Protein AF-K7MDT7-F1 (afdb_monomer)

Sequence (85 aa):
MSSHSSSESIDTSMTSDSSSDSTHRSLSSESSSVTSKDTIQVPSFCHEQWAPQYPAFVRFRYDGTIYQIRLRQHRQKVYFAEGLN

Mean predicted aligned error: 17.07 Å

Foldseek 3Di:
DDDDDDDDDDDDPDDDDDDDPDPPPPPVPPPPPPPPQPKAWDDPVVCVVCPPPHDQWDWDDDPNDIFIWGWDDDDPTIIRGPRPD

Solvent-accessible surface area (backbone atoms only — not comparable to full-atom values): 5972 Å² total; per-residue (Å²): 137,86,84,85,79,86,86,80,87,84,88,79,89,77,89,80,81,80,86,77,93,68,89,75,75,73,74,71,71,85,72,79,60,69,74,76,68,72,58,45,73,60,57,72,75,57,46,78,74,29,62,93,69,66,64,64,59,48,78,46,79,56,96,93,41,78,40,64,29,27,51,41,77,56,92,96,45,50,24,42,41,51,59,86,124

pLDDT: mean 76.28, std 18.69, range [45.59, 95.88]

Structure (mmCIF, N/CA/C/O backbone):
data_AF-K7MDT7-F1
#
_entry.id   AF-K7MDT7-F1
#
loop_
_atom_site.group_PDB
_atom_site.id
_atom_site.type_symbol
_atom_site.label_atom_id
_atom_site.label_alt_id
_atom_site.label_comp_id
_atom_site.label_asym_id
_atom_site.label_entity_id
_atom_site.label_seq_id
_atom_site.pdbx_PDB_ins_code
_atom_site.Cartn_x
_atom_site.Cartn_y
_atom_site.Cartn_z
_atom_site.occupancy
_atom_site.B_iso_or_equiv
_atom_site.auth_seq_id
_atom_site.auth_comp_id
_atom_site.auth_asym_id
_atom_site.auth_atom_id
_atom_site.pdbx_PDB_model_num
ATOM 1 N N . MET A 1 1 ? -50.839 42.074 -44.868 1.00 48.69 1 MET A N 1
ATOM 2 C CA . MET A 1 1 ? -50.216 43.412 -44.869 1.00 48.69 1 MET A CA 1
ATOM 3 C C . MET A 1 1 ? -49.013 43.311 -43.956 1.00 48.69 1 MET A C 1
ATOM 5 O O . MET A 1 1 ? -49.196 43.128 -42.761 1.00 48.69 1 MET A O 1
ATOM 9 N N . SER A 1 2 ? -47.815 43.254 -44.533 1.00 52.03 2 SER A N 1
ATOM 10 C CA . SER A 1 2 ? -46.563 43.102 -43.790 1.00 52.03 2 SER A CA 1
ATOM 11 C C . SER A 1 2 ? -45.968 44.488 -43.600 1.00 52.03 2 SER A C 1
ATOM 13 O O . SER A 1 2 ? -45.615 45.126 -44.585 1.00 52.03 2 SER A O 1
ATOM 15 N N . SER A 1 3 ? -45.905 44.958 -42.358 1.00 63.75 3 SER A N 1
ATOM 16 C CA . SER A 1 3 ? -45.311 46.248 -42.014 1.00 63.75 3 SER A CA 1
ATOM 17 C C . SER A 1 3 ? -43.892 46.010 -41.514 1.00 63.75 3 SER A C 1
ATOM 19 O O . SER A 1 3 ? -43.682 45.502 -40.417 1.00 63.75 3 SER A O 1
ATOM 21 N N . HIS A 1 4 ? -42.921 46.334 -42.356 1.00 63.94 4 HIS A N 1
ATOM 22 C CA . HIS A 1 4 ? -41.511 46.456 -42.000 1.00 63.94 4 HIS A CA 1
ATOM 23 C C . HIS A 1 4 ? -41.319 47.846 -41.386 1.00 63.94 4 HIS A C 1
ATOM 25 O O . HIS A 1 4 ? -41.490 48.849 -42.077 1.00 63.94 4 HIS A O 1
ATOM 31 N N . SER A 1 5 ? -40.997 47.907 -40.095 1.00 62.97 5 SER A N 1
ATOM 32 C CA . SER A 1 5 ? -40.576 49.143 -39.434 1.00 62.97 5 SER A CA 1
ATOM 33 C C . SER A 1 5 ? -39.058 49.152 -39.328 1.00 62.97 5 SER A C 1
ATOM 35 O O . SER A 1 5 ? -38.467 48.364 -38.590 1.00 62.97 5 SER A O 1
ATOM 37 N N . SER A 1 6 ? -38.445 50.041 -40.106 1.00 61.62 6 SER A N 1
ATOM 38 C CA . SER A 1 6 ? -37.034 50.404 -40.027 1.00 61.62 6 SER A CA 1
ATOM 39 C C . SER A 1 6 ? -36.695 50.889 -38.618 1.00 61.62 6 SER A C 1
ATOM 41 O O . SER A 1 6 ? -37.412 51.707 -38.046 1.00 61.62 6 SER A O 1
ATOM 43 N N . SER A 1 7 ? -35.616 50.350 -38.058 1.00 59.56 7 SER A N 1
ATOM 44 C CA . SER A 1 7 ? -35.035 50.788 -36.790 1.00 59.56 7 SER A CA 1
ATOM 45 C C . SER A 1 7 ? -33.780 51.585 -37.116 1.00 59.56 7 SER A C 1
ATOM 47 O O . SER A 1 7 ? -32.826 51.017 -37.643 1.00 59.56 7 SER A O 1
ATOM 49 N N . GLU A 1 8 ? -33.786 52.884 -36.830 1.00 61.62 8 GLU A N 1
ATOM 50 C CA . GLU A 1 8 ? -32.623 53.754 -36.988 1.00 61.62 8 GLU A CA 1
ATOM 51 C C . GLU A 1 8 ? -32.385 54.552 -35.700 1.00 61.62 8 GLU A C 1
ATOM 53 O O . GLU A 1 8 ? -33.319 55.053 -35.076 1.00 61.62 8 GLU A O 1
ATOM 58 N N . SER A 1 9 ? -31.095 54.597 -35.351 1.00 57.44 9 SER A N 1
ATOM 59 C CA . SER A 1 9 ? -30.369 55.569 -34.526 1.00 57.44 9 SER A CA 1
ATOM 60 C C . SER A 1 9 ? -30.778 55.800 -33.063 1.00 57.44 9 SER A C 1
ATOM 62 O O . SER A 1 9 ? -31.613 56.637 -32.735 1.00 57.44 9 SER A O 1
ATOM 64 N N . ILE A 1 10 ? -29.984 55.210 -32.159 1.00 64.06 10 ILE A N 1
ATOM 65 C CA . ILE A 1 10 ? -29.517 55.931 -30.968 1.00 64.06 10 ILE A CA 1
ATOM 66 C C . ILE A 1 10 ? -27.984 55.908 -30.926 1.00 64.06 10 ILE A C 1
ATOM 68 O O . ILE A 1 10 ? -27.359 54.869 -30.727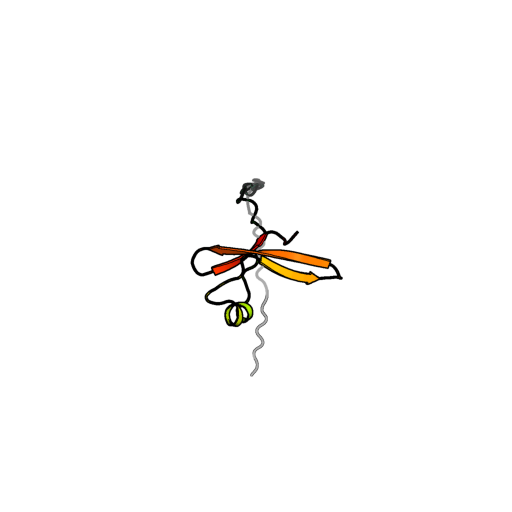 1.00 64.06 10 ILE A O 1
ATOM 72 N N . ASP A 1 11 ? -27.390 57.072 -31.172 1.00 56.91 11 ASP A N 1
ATOM 73 C CA . ASP A 1 11 ? -25.968 57.339 -30.975 1.00 56.91 11 ASP A CA 1
ATOM 74 C C . ASP A 1 11 ? -25.823 57.919 -29.564 1.00 56.91 11 ASP A C 1
ATOM 76 O O . ASP A 1 11 ? -26.255 59.040 -29.295 1.00 56.91 11 ASP A O 1
ATOM 80 N N . THR A 1 12 ? -25.305 57.123 -28.630 1.00 64.19 12 THR A N 1
ATOM 81 C CA . THR A 1 12 ? -25.083 57.560 -27.246 1.00 64.19 12 THR A CA 1
ATOM 82 C C . THR A 1 12 ? -23.617 57.350 -26.899 1.00 64.19 12 THR A C 1
ATOM 84 O O . THR A 1 12 ? -23.232 56.402 -26.219 1.00 64.19 12 THR A O 1
ATOM 87 N N . SER A 1 13 ? -22.774 58.247 -27.398 1.00 57.44 13 SER A N 1
ATOM 88 C CA . SER A 1 13 ? -21.376 58.376 -26.999 1.00 57.44 13 SER A CA 1
ATOM 89 C C . SER A 1 13 ? -21.285 59.242 -25.734 1.00 57.44 13 SER A C 1
ATOM 91 O O . SER A 1 13 ? -21.042 60.442 -25.784 1.00 57.44 13 SER A O 1
ATOM 93 N N . MET A 1 14 ? -21.502 58.632 -24.564 1.00 60.25 14 MET A N 1
ATOM 94 C CA . MET A 1 14 ? -21.144 59.233 -23.272 1.00 60.25 14 MET A CA 1
ATOM 95 C C . MET A 1 14 ? -19.862 58.590 -22.754 1.00 60.25 14 MET A C 1
ATOM 97 O O . MET A 1 14 ? -19.869 57.560 -22.089 1.00 60.25 14 MET A O 1
ATOM 101 N N . THR A 1 15 ? -18.737 59.213 -23.095 1.00 52.72 15 THR A N 1
ATOM 102 C CA . THR A 1 15 ? -17.428 58.909 -22.523 1.00 52.72 15 THR A CA 1
ATOM 103 C C . THR A 1 15 ? -17.310 59.627 -21.182 1.00 52.72 15 THR A C 1
ATOM 105 O O . THR A 1 15 ? -17.097 60.838 -21.145 1.00 52.72 15 THR A O 1
ATOM 108 N N . SER A 1 16 ? -17.480 58.913 -20.075 1.00 58.94 16 SER A N 1
ATOM 109 C CA . SER A 1 16 ? -17.078 59.353 -18.734 1.00 58.94 16 SER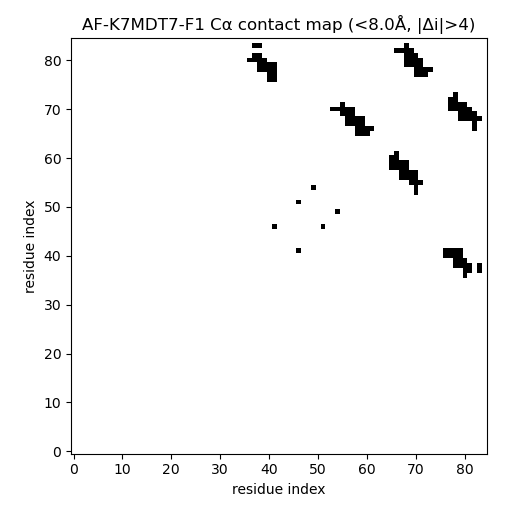 A CA 1
ATOM 110 C C . SER A 1 16 ? -17.063 58.136 -17.824 1.00 58.94 16 SER A C 1
ATOM 112 O O . SER A 1 16 ? -18.061 57.853 -17.178 1.00 58.94 16 SER A O 1
ATOM 114 N N . ASP A 1 17 ? -15.934 57.435 -17.761 1.00 59.97 17 ASP A N 1
ATOM 115 C CA . ASP A 1 17 ? -15.630 56.645 -16.574 1.00 59.97 17 ASP A CA 1
ATOM 116 C C . ASP A 1 17 ? -14.240 57.016 -16.074 1.00 59.97 17 ASP A C 1
ATOM 118 O O . ASP A 1 17 ? -13.201 56.767 -16.689 1.00 59.97 17 ASP A O 1
ATOM 122 N N . SER A 1 18 ? -14.291 57.732 -14.959 1.00 56.66 18 SER A N 1
ATOM 123 C CA . SER A 1 18 ? -13.180 58.188 -14.154 1.00 56.66 18 SER A CA 1
ATOM 124 C C . SER A 1 1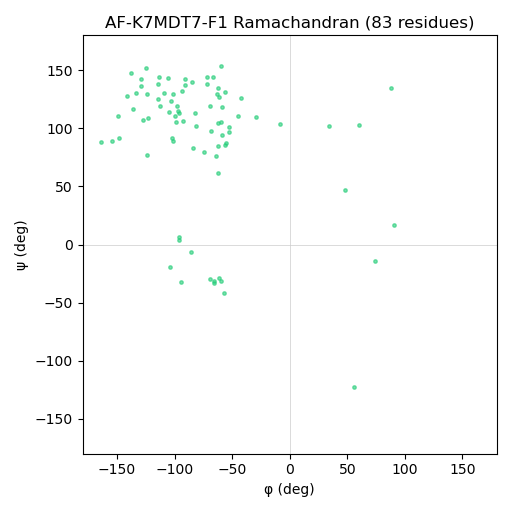8 ? -12.407 57.005 -13.575 1.00 56.66 18 SER A C 1
ATOM 126 O O . SER A 1 18 ? -12.964 56.136 -12.915 1.00 56.66 18 SER A O 1
ATOM 128 N N . SER A 1 19 ? -11.094 57.052 -13.773 1.00 53.81 19 SER A N 1
ATOM 129 C CA . SER A 1 19 ? -10.075 56.952 -12.726 1.00 53.81 19 SER A CA 1
ATOM 130 C C . SER A 1 19 ? -10.383 56.048 -11.525 1.00 53.81 19 SER A C 1
ATOM 132 O O . SER A 1 19 ? -10.992 56.475 -10.546 1.00 53.81 19 SER A O 1
ATOM 134 N N . SER A 1 20 ? -9.802 54.853 -11.524 1.00 56.44 20 SER A N 1
ATOM 135 C CA . SER A 1 20 ? -9.197 54.256 -10.327 1.00 56.44 20 SER A CA 1
ATOM 136 C C . SER A 1 20 ? -8.129 53.267 -10.775 1.00 56.44 20 SER A C 1
ATOM 138 O O . SER A 1 20 ? -8.383 52.087 -10.997 1.00 56.44 20 SER A O 1
ATOM 140 N N . ASP A 1 21 ? -6.919 53.800 -10.940 1.00 54.50 21 ASP A N 1
ATOM 141 C CA . ASP A 1 21 ? -5.689 53.023 -10.894 1.00 54.50 21 ASP A CA 1
ATOM 142 C C . ASP A 1 21 ? -5.581 52.418 -9.492 1.00 54.50 21 ASP A C 1
ATOM 144 O O . ASP A 1 21 ? -5.327 53.099 -8.500 1.00 54.50 21 ASP A O 1
ATOM 148 N N . SER A 1 22 ? -5.858 51.128 -9.392 1.00 52.84 22 SER A N 1
ATOM 149 C CA . SER A 1 22 ? -5.369 50.329 -8.284 1.00 52.84 22 SER A CA 1
ATOM 150 C C . SER A 1 22 ? -5.145 48.928 -8.810 1.00 52.84 22 SER A C 1
ATOM 152 O O . SER A 1 22 ? -6.037 48.079 -8.840 1.00 52.84 22 SER A O 1
ATOM 154 N N . THR A 1 23 ? -3.912 48.702 -9.259 1.00 53.72 23 THR A N 1
ATOM 155 C CA . THR A 1 23 ? -3.349 47.365 -9.427 1.00 53.72 23 THR A CA 1
ATOM 156 C C . THR A 1 23 ? -3.272 46.722 -8.041 1.00 53.72 23 THR A C 1
ATOM 158 O O . THR A 1 23 ? -2.209 46.623 -7.432 1.00 53.72 23 THR A O 1
ATOM 161 N N . HIS A 1 24 ? -4.410 46.269 -7.512 1.00 51.38 24 HIS A N 1
ATOM 162 C CA . HIS A 1 24 ? -4.428 45.307 -6.425 1.00 51.38 24 HIS A CA 1
ATOM 163 C C . HIS A 1 24 ? -4.061 43.962 -7.054 1.00 51.38 24 HIS A C 1
ATOM 165 O O . HIS A 1 24 ? -4.906 43.128 -7.384 1.00 51.38 24 HIS A O 1
ATOM 171 N N . ARG A 1 25 ? -2.753 43.773 -7.276 1.00 55.19 25 ARG A N 1
ATOM 172 C CA . ARG A 1 25 ? -2.154 42.448 -7.411 1.00 55.19 25 ARG A CA 1
ATOM 173 C C . ARG A 1 25 ? -2.397 41.789 -6.061 1.00 55.19 25 ARG A C 1
ATOM 175 O O . ARG A 1 25 ? -1.580 41.884 -5.149 1.00 55.19 25 ARG A O 1
ATOM 182 N N . SER A 1 26 ? -3.575 41.196 -5.909 1.00 50.62 26 SER A N 1
ATOM 183 C CA . SER A 1 26 ? -3.845 40.243 -4.853 1.00 50.62 26 SER A CA 1
ATOM 184 C C . SER A 1 26 ? -2.829 39.134 -5.064 1.00 50.62 26 SER A C 1
ATOM 186 O O . SER A 1 26 ? -3.004 38.247 -5.896 1.00 50.62 26 SER A O 1
ATOM 188 N N . LEU A 1 27 ? -1.705 39.254 -4.358 1.00 58.47 27 LEU A N 1
ATOM 189 C CA . LEU A 1 27 ? -0.916 38.126 -3.916 1.00 58.47 27 LEU A CA 1
ATOM 190 C C . LEU A 1 27 ? -1.910 37.288 -3.123 1.00 58.47 27 LEU A C 1
ATOM 192 O O . LEU A 1 27 ? -2.114 37.512 -1.931 1.00 58.47 27 LEU A O 1
ATOM 196 N N . SER A 1 28 ? -2.637 36.431 -3.845 1.00 45.59 28 SER A N 1
ATOM 197 C CA . SER A 1 28 ? -3.414 35.346 -3.282 1.00 45.59 28 SER A CA 1
ATOM 198 C C . SER A 1 28 ? -2.495 34.718 -2.265 1.00 45.59 28 SER A C 1
ATOM 200 O O . SER A 1 28 ? -1.426 34.228 -2.631 1.00 45.59 28 SER A O 1
ATOM 202 N N . SER A 1 29 ? -2.862 34.894 -0.999 1.00 51.22 29 SER A N 1
ATOM 203 C CA . SER A 1 29 ? -2.076 34.471 0.139 1.00 51.22 29 SER A CA 1
ATOM 204 C C . SER A 1 29 ? -1.529 33.088 -0.163 1.00 51.22 29 SER A C 1
ATOM 206 O O . SER A 1 29 ? -2.303 32.199 -0.525 1.00 51.22 29 SER A O 1
ATOM 208 N N . GLU A 1 30 ? -0.210 32.927 -0.054 1.00 50.59 30 GLU A N 1
ATOM 209 C CA . GLU A 1 30 ? 0.413 31.619 0.077 1.00 50.59 30 GLU A CA 1
ATOM 210 C C . GLU A 1 30 ? -0.249 30.949 1.278 1.00 50.59 30 GLU A C 1
ATOM 212 O O . GLU A 1 30 ? 0.161 31.081 2.429 1.00 50.59 30 GLU A O 1
ATOM 217 N N . SER A 1 31 ? -1.358 30.269 1.012 1.00 49.41 31 SER A N 1
ATOM 218 C CA . SER A 1 31 ? -1.867 29.256 1.891 1.00 49.41 31 SER A CA 1
ATOM 219 C C . SER A 1 31 ? -0.823 28.166 1.769 1.00 49.41 31 SER A C 1
ATOM 221 O O . SER A 1 31 ? -0.828 27.370 0.831 1.00 49.41 31 SER A O 1
ATOM 223 N N . SER A 1 32 ? 0.092 28.137 2.730 1.00 50.03 32 SER A N 1
ATOM 224 C CA . SER A 1 32 ? 0.739 26.910 3.160 1.00 50.03 32 SER A CA 1
ATOM 225 C C . SER A 1 32 ? -0.347 25.984 3.722 1.00 50.03 32 SER A C 1
ATOM 227 O O . SER A 1 32 ? -0.368 25.619 4.895 1.00 50.03 32 SER A O 1
ATOM 229 N N . SER A 1 33 ? -1.309 25.603 2.874 1.00 46.34 33 SER A N 1
ATOM 230 C CA . SER A 1 33 ? -2.132 24.439 3.106 1.00 46.34 33 SER A CA 1
ATOM 231 C C . SER A 1 33 ? -1.131 23.306 3.167 1.00 46.34 33 SER A C 1
ATOM 233 O O . SER A 1 33 ? -0.517 22.989 2.146 1.00 46.34 33 SER A O 1
ATOM 235 N N . VAL A 1 34 ? -0.886 22.816 4.384 1.00 50.19 34 VAL A N 1
ATOM 236 C CA . VAL A 1 34 ? -0.279 21.521 4.698 1.00 50.19 34 VAL A CA 1
ATOM 237 C C . VAL A 1 34 ? -0.159 20.703 3.424 1.00 50.19 34 VAL A C 1
ATOM 239 O O . VAL A 1 34 ? -1.205 20.308 2.919 1.00 50.19 34 VAL A O 1
ATOM 242 N N . THR A 1 35 ? 1.052 20.588 2.849 1.00 48.22 35 THR A N 1
ATOM 243 C CA . THR A 1 35 ? 1.309 19.925 1.551 1.00 48.22 35 THR A CA 1
ATOM 244 C C . THR A 1 35 ? 0.270 18.842 1.362 1.00 48.22 35 THR A C 1
ATOM 246 O O . THR A 1 35 ? 0.249 17.923 2.191 1.00 48.22 35 THR A O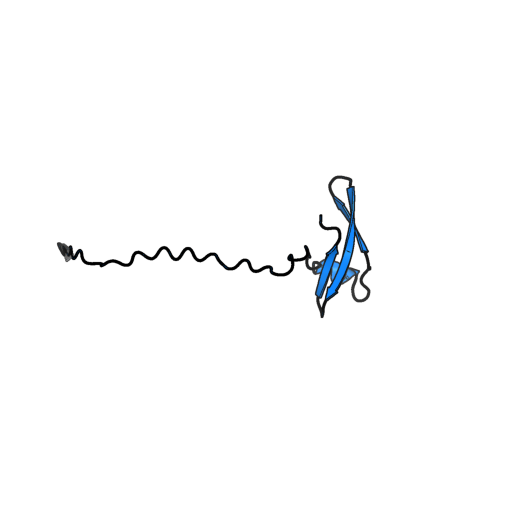 1
ATOM 249 N N . SER A 1 36 ? -0.662 19.052 0.426 1.00 56.97 36 SER A N 1
ATOM 250 C CA . SER A 1 36 ? -1.797 18.161 0.202 1.00 56.97 36 SER A CA 1
ATOM 251 C C . SER A 1 36 ? -1.200 16.781 0.038 1.00 56.97 36 SER A C 1
ATOM 253 O 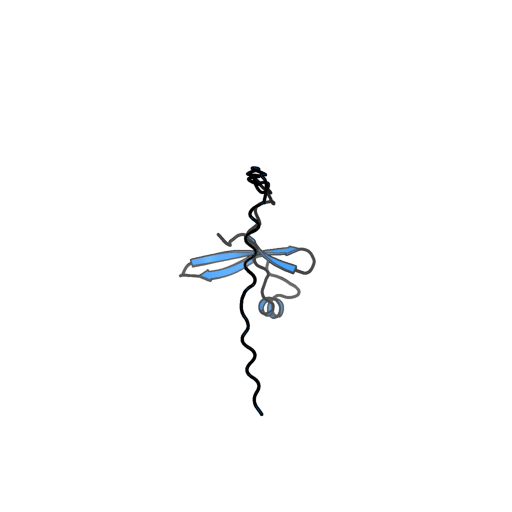O . SER A 1 36 ? -0.625 16.501 -1.003 1.00 56.97 36 SER A O 1
ATOM 255 N N . LYS A 1 37 ? -1.171 15.990 1.118 1.00 66.06 37 LYS A N 1
ATOM 256 C CA . LYS A 1 37 ? -0.457 14.717 1.126 1.00 66.06 37 LYS A CA 1
ATOM 257 C C . LYS A 1 37 ? -1.108 13.942 0.007 1.00 66.06 37 LYS A C 1
ATOM 259 O O . LYS A 1 37 ? -2.326 13.760 0.077 1.00 66.06 37 LYS A O 1
ATOM 264 N N . ASP A 1 38 ? -0.323 13.584 -1.004 1.00 79.81 38 ASP A N 1
ATOM 265 C CA . ASP A 1 38 ? -0.797 12.880 -2.184 1.00 79.81 38 ASP A CA 1
ATOM 266 C C . ASP A 1 38 ? -1.551 11.650 -1.692 1.00 79.81 38 ASP A C 1
ATOM 268 O O . ASP A 1 38 ? -0.982 10.686 -1.171 1.00 79.81 38 ASP A O 1
ATOM 272 N N . THR A 1 39 ? -2.873 11.768 -1.710 1.00 89.00 39 THR A N 1
ATOM 273 C CA . THR A 1 39 ? -3.787 10.757 -1.217 1.00 89.00 39 THR A CA 1
ATOM 274 C C . THR A 1 39 ? -4.873 10.583 -2.247 1.00 89.00 39 THR A C 1
ATOM 276 O O . THR A 1 39 ? -5.470 11.546 -2.725 1.00 89.00 39 THR A O 1
ATOM 279 N N . ILE A 1 40 ? -5.128 9.330 -2.593 1.00 92.06 40 ILE A N 1
ATOM 280 C CA . ILE A 1 40 ? -6.167 8.952 -3.544 1.00 92.06 40 ILE A CA 1
ATOM 281 C C . ILE A 1 40 ? -7.197 8.158 -2.756 1.00 92.06 40 ILE A C 1
ATOM 283 O O . ILE A 1 40 ? -6.853 7.197 -2.068 1.00 92.06 40 ILE A O 1
ATOM 287 N N . GLN A 1 41 ? -8.464 8.568 -2.807 1.00 93.69 41 GLN A N 1
ATOM 288 C CA . GLN A 1 41 ? -9.529 7.804 -2.162 1.00 93.69 41 GLN A CA 1
ATOM 289 C C . GLN A 1 41 ? -9.622 6.415 -2.810 1.00 93.69 41 GLN A C 1
ATOM 291 O O . GLN A 1 41 ? -9.601 6.297 -4.035 1.00 93.69 41 GLN A O 1
ATOM 296 N N . VAL A 1 42 ? -9.729 5.371 -1.988 1.00 94.38 42 VAL A N 1
ATOM 297 C CA . VAL A 1 42 ? -9.879 3.995 -2.469 1.00 94.38 42 VAL A CA 1
ATOM 298 C C . VAL A 1 42 ? -11.181 3.881 -3.286 1.00 94.38 42 VAL A C 1
ATOM 300 O O . VAL A 1 42 ? -12.235 4.289 -2.790 1.00 94.38 42 VAL A O 1
ATOM 303 N N . PRO A 1 43 ? -11.132 3.368 -4.532 1.00 94.56 43 PRO A N 1
ATOM 304 C CA . PRO A 1 43 ? -12.323 3.137 -5.342 1.00 94.56 43 PRO A CA 1
ATOM 305 C C . PRO A 1 43 ? -13.314 2.163 -4.698 1.00 94.56 43 PRO A C 1
ATOM 307 O O . PRO A 1 43 ? -12.925 1.257 -3.962 1.00 94.56 43 PRO A O 1
ATOM 310 N N . SER A 1 44 ? -14.596 2.297 -5.045 1.00 93.00 44 SER A N 1
ATOM 311 C CA . SER A 1 44 ? -15.675 1.492 -4.459 1.00 93.00 44 SER A CA 1
ATOM 312 C C . SER A 1 44 ? -15.475 -0.016 -4.613 1.00 93.00 44 SER A C 1
ATOM 314 O O . SER A 1 44 ? -15.665 -0.749 -3.648 1.00 93.00 44 SER A O 1
ATOM 316 N N . PHE A 1 45 ? -15.018 -0.473 -5.781 1.00 94.12 45 PHE A N 1
ATOM 317 C CA . PHE A 1 45 ? -14.795 -1.897 -6.052 1.00 94.12 45 PHE A CA 1
ATOM 318 C C . PHE A 1 45 ? -13.745 -2.530 -5.125 1.00 94.12 45 PHE A C 1
ATOM 320 O O . PHE A 1 45 ? -13.823 -3.710 -4.804 1.00 94.12 45 PHE A O 1
ATOM 327 N N . CYS A 1 46 ? -12.768 -1.757 -4.639 1.00 93.19 46 CYS A N 1
ATOM 328 C CA . CYS A 1 46 ? -11.793 -2.266 -3.679 1.00 93.19 46 CYS A CA 1
ATOM 329 C C . CYS A 1 46 ? -12.435 -2.544 -2.311 1.00 93.19 46 CYS A C 1
ATOM 331 O O . CYS A 1 46 ? -11.988 -3.437 -1.591 1.00 93.19 46 CYS A O 1
ATOM 333 N N . HIS A 1 47 ? -13.484 -1.799 -1.940 1.00 94.62 47 HIS A N 1
ATOM 334 C CA . HIS A 1 47 ? -14.191 -2.015 -0.678 1.00 94.62 47 HIS A CA 1
ATOM 335 C C . HIS A 1 47 ? -14.911 -3.364 -0.653 1.00 94.62 47 HIS A C 1
ATOM 337 O O . HIS A 1 47 ? -14.939 -3.990 0.401 1.00 94.62 47 HIS A O 1
ATOM 343 N N . GLU A 1 48 ? -15.417 -3.847 -1.791 1.00 94.62 48 GLU A N 1
ATOM 344 C CA . GLU A 1 48 ? -16.058 -5.168 -1.889 1.00 94.62 48 GLU A CA 1
ATOM 345 C C . GLU A 1 48 ? -15.104 -6.305 -1.500 1.00 94.62 48 GLU A C 1
ATOM 347 O O . GLU A 1 48 ? -15.533 -7.305 -0.931 1.00 94.62 48 GLU A O 1
ATOM 352 N N . GLN A 1 49 ? -13.802 -6.134 -1.756 1.00 94.25 49 GLN A N 1
ATOM 353 C CA . GLN A 1 49 ? -12.788 -7.147 -1.471 1.00 94.25 49 GLN A CA 1
ATOM 354 C C . GLN A 1 49 ? -12.100 -6.968 -0.109 1.00 94.25 49 GLN A C 1
ATOM 356 O O . GLN A 1 49 ? -11.670 -7.951 0.491 1.00 94.25 49 GLN A O 1
ATOM 361 N N . TRP A 1 50 ? -11.932 -5.731 0.366 1.00 94.25 50 TRP A N 1
ATOM 362 C CA . TRP A 1 50 ? -11.142 -5.442 1.572 1.00 94.25 50 TRP A CA 1
ATOM 363 C C . TRP A 1 50 ? -11.984 -5.133 2.806 1.00 94.25 50 TRP A C 1
ATOM 365 O O . TRP A 1 50 ? -11.468 -5.193 3.917 1.00 94.25 50 TRP A O 1
ATOM 375 N N . ALA A 1 51 ? -13.258 -4.769 2.668 1.00 93.00 51 ALA A N 1
ATOM 376 C CA . ALA A 1 51 ? -14.068 -4.466 3.837 1.00 93.00 51 ALA A CA 1
ATOM 377 C C . ALA A 1 51 ? -14.423 -5.747 4.623 1.00 93.00 51 ALA A C 1
ATOM 379 O O . ALA A 1 51 ? -14.689 -6.789 4.028 1.00 93.00 51 ALA A O 1
ATOM 380 N N . PRO A 1 52 ? -14.477 -5.683 5.966 1.00 92.88 52 PRO A N 1
ATOM 381 C CA . PRO A 1 52 ? -14.127 -4.539 6.813 1.00 92.88 52 PRO A CA 1
ATOM 382 C C . PRO A 1 52 ? -12.625 -4.465 7.160 1.00 92.88 52 PRO A C 1
ATOM 384 O O . PRO A 1 52 ? -12.195 -3.503 7.793 1.00 92.88 52 PRO A O 1
ATOM 387 N N . GLN A 1 53 ? -11.836 -5.476 6.787 1.00 94.19 53 GLN A N 1
ATOM 388 C CA . GLN A 1 53 ? -10.432 -5.631 7.174 1.00 94.19 53 GLN A CA 1
ATOM 389 C C . GLN A 1 53 ? -9.478 -5.209 6.055 1.00 94.19 53 GLN A C 1
ATOM 391 O O . GLN A 1 53 ? -9.033 -6.012 5.235 1.00 94.19 53 GLN A O 1
ATOM 396 N N . TYR A 1 54 ? -9.128 -3.928 6.055 1.00 93.81 54 TYR A N 1
ATOM 397 C CA . TYR A 1 54 ? -8.242 -3.367 5.045 1.00 93.81 54 TYR A CA 1
ATOM 398 C C . TYR A 1 54 ? -6.792 -3.826 5.232 1.00 93.81 54 TYR A C 1
ATOM 400 O O . TYR A 1 54 ? -6.281 -3.813 6.357 1.00 93.81 54 TYR A O 1
ATOM 408 N N . PRO A 1 55 ? -6.081 -4.167 4.144 1.00 94.94 55 PRO A N 1
ATOM 409 C CA . PRO A 1 55 ? -4.652 -4.416 4.222 1.00 94.94 55 PRO A CA 1
ATOM 410 C C . PRO A 1 55 ? -3.913 -3.116 4.566 1.00 94.94 55 PRO A C 1
ATOM 412 O O . PRO A 1 55 ? -4.264 -2.041 4.085 1.00 94.94 55 PRO A O 1
ATO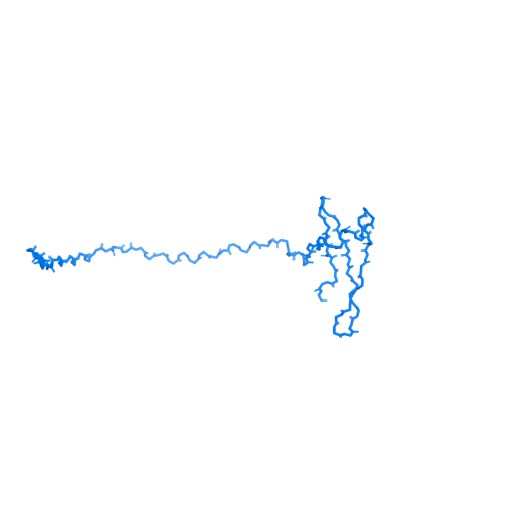M 415 N N . ALA A 1 56 ? -2.846 -3.205 5.362 1.00 94.88 56 ALA A N 1
ATOM 416 C CA . ALA A 1 56 ? -2.021 -2.035 5.677 1.00 94.88 56 ALA A CA 1
ATOM 417 C C . ALA A 1 56 ? -1.282 -1.488 4.440 1.00 94.88 56 ALA A C 1
ATOM 419 O O . ALA A 1 56 ? -1.051 -0.283 4.330 1.00 94.88 56 ALA A O 1
ATOM 420 N N . PHE A 1 57 ? -0.933 -2.378 3.507 1.00 95.44 57 PHE A N 1
ATOM 421 C CA . PHE A 1 57 ? -0.241 -2.064 2.263 1.00 95.44 57 PHE A CA 1
ATOM 422 C C . PHE A 1 57 ? -0.839 -2.852 1.104 1.00 95.44 57 PHE A C 1
ATOM 424 O O . PHE A 1 57 ? -1.231 -4.007 1.264 1.00 95.44 57 PHE A O 1
ATOM 431 N N . VAL A 1 58 ? -0.818 -2.254 -0.078 1.00 94.12 58 VAL A N 1
ATOM 432 C CA . VAL A 1 58 ? -1.152 -2.908 -1.344 1.00 94.12 58 VAL A CA 1
ATOM 433 C C . VAL A 1 58 ? 0.002 -2.753 -2.319 1.00 94.12 58 VAL A C 1
ATOM 435 O O . VAL A 1 58 ? 0.788 -1.809 -2.232 1.00 94.12 58 VAL A O 1
ATOM 438 N N . ARG A 1 59 ? 0.125 -3.709 -3.237 1.00 94.75 59 ARG A N 1
ATOM 439 C CA . ARG A 1 59 ? 1.171 -3.714 -4.256 1.00 94.75 59 ARG A CA 1
ATOM 440 C C . ARG A 1 59 ? 0.543 -3.504 -5.619 1.00 94.75 59 ARG A C 1
ATOM 442 O O . ARG A 1 59 ? -0.249 -4.333 -6.058 1.00 94.75 59 ARG A O 1
ATOM 449 N N . PHE A 1 60 ? 0.927 -2.425 -6.281 1.00 91.56 60 PHE A N 1
ATOM 450 C CA . PHE A 1 60 ? 0.528 -2.146 -7.652 1.00 91.56 60 PHE A CA 1
ATOM 451 C C . PHE A 1 60 ? 1.692 -2.401 -8.591 1.00 91.56 60 PHE A C 1
ATOM 453 O O . PHE A 1 60 ? 2.842 -2.135 -8.252 1.00 91.56 60 PHE A O 1
ATOM 460 N N . ARG A 1 61 ? 1.389 -2.923 -9.777 1.00 94.50 61 ARG A N 1
ATOM 461 C CA . ARG A 1 61 ? 2.353 -3.031 -10.869 1.00 94.50 61 ARG A CA 1
ATOM 462 C C . ARG A 1 61 ? 2.057 -1.934 -11.871 1.00 94.50 61 ARG A C 1
ATOM 464 O O . ARG A 1 61 ? 0.943 -1.871 -12.381 1.00 94.50 6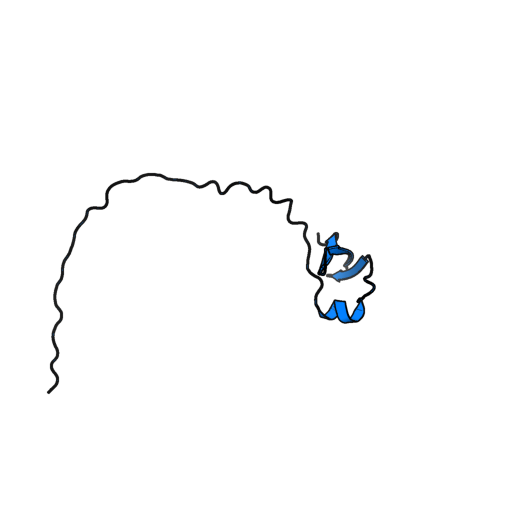1 ARG A O 1
ATOM 471 N N . TYR A 1 62 ? 3.051 -1.109 -12.149 1.00 92.25 62 TYR A N 1
ATOM 472 C CA . TYR A 1 62 ? 2.978 -0.065 -13.157 1.00 92.25 62 TYR A CA 1
ATOM 473 C C . TYR A 1 62 ? 4.325 0.004 -13.873 1.00 92.25 62 TYR A C 1
ATOM 475 O O . TYR A 1 62 ? 5.363 0.024 -13.219 1.00 92.25 62 TYR A O 1
ATOM 483 N N . ASP A 1 63 ? 4.298 -0.055 -15.204 1.00 94.88 63 ASP A N 1
ATOM 484 C CA . ASP A 1 63 ? 5.493 -0.028 -16.059 1.00 94.88 63 ASP A CA 1
ATOM 485 C C . ASP A 1 63 ? 6.610 -1.004 -15.621 1.00 94.88 63 ASP A C 1
ATOM 487 O O . ASP A 1 63 ? 7.769 -0.655 -15.420 1.00 94.88 63 ASP A O 1
ATOM 491 N N . GLY A 1 64 ? 6.228 -2.252 -15.330 1.00 95.88 64 GLY A N 1
ATOM 492 C CA . GLY A 1 64 ? 7.154 -3.289 -14.852 1.00 95.88 64 GLY A CA 1
ATOM 493 C C . GLY A 1 64 ? 7.621 -3.138 -13.396 1.00 95.88 64 GLY A C 1
ATOM 494 O O . GLY A 1 64 ? 8.088 -4.119 -12.814 1.00 95.88 64 GLY A O 1
ATOM 495 N N . THR A 1 65 ? 7.415 -1.980 -12.772 1.00 94.69 65 THR A N 1
ATOM 496 C CA . THR A 1 65 ? 7.806 -1.690 -11.388 1.00 94.69 65 THR A CA 1
ATOM 497 C C . THR A 1 65 ? 6.680 -2.028 -10.411 1.00 94.69 65 THR A C 1
ATOM 499 O O . THR A 1 65 ? 5.496 -1.851 -10.706 1.00 94.69 65 THR A O 1
ATOM 502 N N . ILE A 1 66 ? 7.038 -2.558 -9.235 1.00 94.81 66 ILE A N 1
ATOM 503 C CA . ILE A 1 66 ? 6.094 -2.813 -8.140 1.00 94.81 66 ILE A CA 1
ATOM 504 C C . ILE A 1 66 ? 6.173 -1.665 -7.137 1.00 94.81 66 ILE A C 1
ATOM 506 O O . ILE A 1 66 ? 7.204 -1.469 -6.498 1.00 94.81 66 ILE A O 1
ATOM 510 N N . TYR A 1 67 ? 5.054 -0.979 -6.941 1.00 92.31 67 TYR A N 1
ATOM 511 C CA . TYR A 1 67 ? 4.891 0.081 -5.954 1.00 92.31 67 TYR A CA 1
ATOM 512 C C . TYR A 1 67 ? 4.148 -0.462 -4.743 1.00 92.31 67 TYR A C 1
ATOM 514 O O . TYR A 1 67 ? 3.091 -1.083 -4.880 1.00 92.31 67 TYR A O 1
ATOM 522 N N . GLN A 1 68 ? 4.694 -0.231 -3.551 1.00 95.00 68 GLN A N 1
ATOM 523 C CA . GLN A 1 68 ? 4.007 -0.530 -2.302 1.00 95.00 68 GLN A CA 1
ATOM 524 C C . GLN A 1 68 ? 3.351 0.744 -1.781 1.00 95.00 68 GLN A C 1
ATOM 526 O O . GLN A 1 68 ? 4.032 1.691 -1.399 1.00 95.00 68 GLN A O 1
ATOM 531 N N . ILE A 1 69 ? 2.025 0.737 -1.748 1.00 94.31 69 ILE A N 1
ATOM 532 C CA . ILE A 1 69 ? 1.212 1.881 -1.353 1.00 94.31 69 ILE A CA 1
ATOM 533 C C . ILE A 1 69 ? 0.583 1.564 -0.007 1.00 94.31 69 ILE A C 1
ATOM 535 O O . ILE A 1 69 ? 0.006 0.488 0.184 1.00 94.31 69 ILE A O 1
ATOM 539 N N . ARG A 1 70 ? 0.703 2.484 0.945 1.00 95.25 70 ARG A N 1
ATOM 540 C CA . ARG A 1 70 ? 0.105 2.310 2.268 1.00 95.25 70 ARG A CA 1
ATOM 541 C C . ARG A 1 70 ? -1.349 2.763 2.241 1.00 95.25 70 ARG A C 1
ATOM 543 O O . ARG A 1 70 ? -1.686 3.774 1.628 1.00 95.25 70 ARG A O 1
ATOM 550 N N . LEU A 1 71 ? -2.222 2.022 2.917 1.00 94.38 71 LEU A N 1
ATOM 551 C CA . LEU A 1 71 ? -3.594 2.460 3.142 1.00 94.38 71 LEU A CA 1
ATOM 552 C C . LEU A 1 71 ? -3.670 3.239 4.452 1.00 94.38 71 LEU A C 1
ATOM 554 O O . LEU A 1 71 ? -3.121 2.836 5.480 1.00 94.38 71 LEU A O 1
ATOM 558 N N . ARG A 1 72 ? -4.399 4.351 4.431 1.00 93.94 72 ARG A N 1
ATOM 559 C CA . ARG A 1 72 ? -4.774 5.099 5.629 1.00 93.94 72 ARG A CA 1
ATOM 560 C C . ARG A 1 72 ? -6.283 5.234 5.689 1.00 93.94 72 ARG A C 1
ATOM 562 O O . ARG A 1 72 ? -6.918 5.693 4.745 1.00 93.94 72 ARG A O 1
ATOM 569 N N . GLN A 1 73 ? -6.849 4.880 6.833 1.00 92.06 73 GLN A N 1
ATOM 570 C CA . GLN A 1 73 ? -8.241 5.164 7.137 1.00 92.06 73 GLN A CA 1
ATOM 571 C C . GLN A 1 73 ? -8.335 6.487 7.896 1.00 92.06 73 GLN A C 1
ATOM 573 O O . GLN A 1 73 ? -7.608 6.720 8.861 1.00 92.06 73 GLN A O 1
ATOM 578 N N . HIS A 1 74 ? -9.246 7.353 7.466 1.00 90.31 74 HIS A N 1
ATOM 579 C CA . HIS A 1 74 ? -9.587 8.579 8.172 1.00 90.31 74 HIS A CA 1
ATOM 580 C C . HIS A 1 74 ? -11.108 8.741 8.177 1.00 90.31 74 HIS A C 1
ATOM 582 O O . HIS A 1 74 ? -11.748 8.870 7.130 1.00 90.31 74 HIS A O 1
ATOM 588 N N . ARG A 1 75 ? -11.694 8.718 9.381 1.00 89.12 75 ARG A N 1
ATOM 589 C CA . ARG A 1 75 ? -13.148 8.630 9.593 1.00 89.12 75 ARG A CA 1
ATOM 590 C C . ARG A 1 75 ? -13.723 7.391 8.881 1.00 89.12 75 ARG A C 1
ATOM 592 O O . ARG A 1 75 ? -13.287 6.274 9.144 1.00 89.12 75 ARG A O 1
ATOM 599 N N . GLN A 1 76 ? -14.684 7.592 7.983 1.00 90.25 76 GLN A N 1
ATOM 600 C CA . GLN A 1 76 ? -15.356 6.545 7.206 1.00 90.25 76 GLN A CA 1
ATOM 601 C C . GLN A 1 76 ? -14.745 6.337 5.812 1.00 90.25 76 GLN A C 1
ATOM 603 O O . GLN A 1 76 ? -15.307 5.611 5.000 1.00 90.25 76 GLN A O 1
ATOM 608 N N . LYS A 1 77 ? -13.621 6.994 5.504 1.00 92.75 77 LYS A N 1
ATOM 609 C CA . LYS A 1 77 ? -12.970 6.912 4.194 1.00 92.75 77 LYS A CA 1
ATOM 610 C C . LYS A 1 77 ? -11.616 6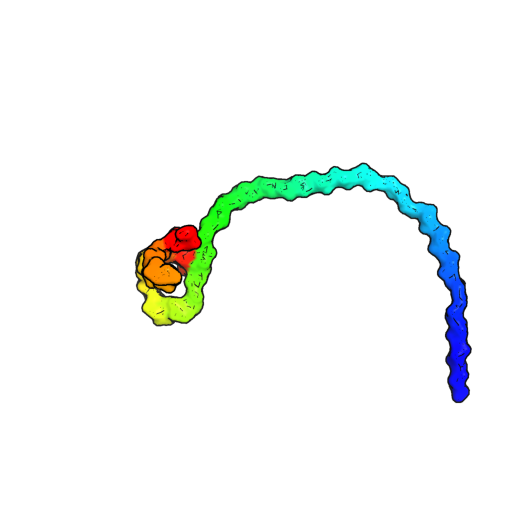.229 4.314 1.00 92.75 77 LYS A C 1
ATOM 612 O O . LYS A 1 77 ? -10.896 6.421 5.296 1.00 92.75 77 LYS A O 1
ATOM 617 N N . VAL A 1 78 ? -11.271 5.454 3.293 1.00 94.44 78 VAL A N 1
ATOM 618 C CA . VAL A 1 78 ? -9.964 4.810 3.157 1.00 94.44 78 VAL A CA 1
ATOM 619 C C . VAL A 1 78 ? -9.256 5.411 1.953 1.00 94.44 78 VAL A C 1
ATOM 621 O O . VAL A 1 78 ? -9.875 5.666 0.919 1.00 94.44 78 VAL A O 1
ATOM 624 N N . TYR A 1 79 ? -7.966 5.664 2.112 1.00 94.75 79 TYR A N 1
ATOM 625 C CA . TYR A 1 79 ? -7.126 6.345 1.143 1.00 94.75 79 TYR A CA 1
ATOM 626 C C . TYR A 1 79 ? -5.869 5.527 0.890 1.00 94.75 79 TYR A C 1
ATOM 628 O O . TYR A 1 79 ? -5.283 4.982 1.824 1.00 94.75 79 TYR A O 1
ATOM 636 N N . PHE A 1 80 ? -5.419 5.510 -0.354 1.00 94.25 80 PHE A N 1
ATOM 637 C CA . PHE A 1 80 ? -4.020 5.295 -0.680 1.00 94.25 80 PHE A CA 1
ATOM 638 C C . PHE A 1 80 ? -3.250 6.525 -0.224 1.00 94.25 80 PHE A C 1
ATOM 640 O O . PHE A 1 80 ? -3.561 7.635 -0.648 1.00 94.25 80 PHE A O 1
ATOM 647 N N . ALA A 1 81 ? -2.311 6.347 0.691 1.00 86.88 81 ALA A N 1
ATOM 648 C CA . ALA A 1 81 ? -1.606 7.437 1.329 1.00 86.88 81 ALA A CA 1
ATOM 649 C C . ALA A 1 81 ? -0.194 6.973 1.680 1.00 86.88 81 ALA A C 1
ATOM 651 O O . ALA A 1 81 ? -0.042 6.181 2.603 1.00 86.88 81 ALA A O 1
ATOM 652 N N . GLU A 1 82 ? 0.807 7.523 0.986 1.00 86.12 82 GLU A N 1
ATOM 653 C CA . GLU A 1 82 ? 2.217 7.080 0.910 1.00 86.12 82 GLU A CA 1
ATOM 654 C C . GLU A 1 82 ? 2.478 6.034 -0.187 1.00 86.12 82 GLU A C 1
ATOM 656 O O . GLU A 1 82 ? 1.740 5.058 -0.322 1.00 86.12 82 GLU A O 1
ATOM 661 N N . GLY A 1 83 ? 3.565 6.234 -0.941 1.00 83.12 83 GLY A N 1
ATOM 662 C CA . GLY A 1 83 ? 3.963 5.381 -2.069 1.00 83.12 83 GLY A CA 1
ATOM 663 C C . GLY A 1 83 ? 3.406 5.811 -3.432 1.00 83.12 83 GLY A C 1
ATOM 664 O O . GLY A 1 83 ? 3.394 4.996 -4.346 1.00 83.12 83 GLY A O 1
ATOM 665 N N . LEU A 1 84 ? 2.924 7.057 -3.556 1.00 81.94 84 LEU A N 1
ATOM 666 C CA . LEU A 1 84 ? 2.368 7.626 -4.796 1.00 81.94 84 LEU A CA 1
ATOM 667 C C . LEU A 1 84 ? 3.368 8.461 -5.621 1.00 81.94 84 LEU A C 1
ATOM 669 O O . LEU A 1 84 ? 2.964 9.038 -6.627 1.00 81.94 84 LEU A O 1
ATOM 673 N N . ASN A 1 85 ? 4.637 8.525 -5.203 1.00 70.31 85 ASN A N 1
ATOM 674 C CA . ASN A 1 85 ? 5.680 9.356 -5.817 1.00 70.31 85 ASN A CA 1
ATOM 675 C C . ASN A 1 85 ? 6.702 8.516 -6.580 1.00 70.31 85 ASN A C 1
ATOM 677 O O . ASN A 1 85 ? 6.900 7.341 -6.191 1.00 70.31 85 ASN A O 1
#

Nearest PDB structures (foldseek):
  4i1k-assembly2_B  TM=6.660E-01  e=8.209E-02  Arabidopsis thaliana
  7q3e-assembly1_B  TM=6.387E-01  e=1.802E+00  Mus musculus
  5ks8-assembly1_C  TM=5.729E-01  e=2.610E+00  Methylobacillus flagellat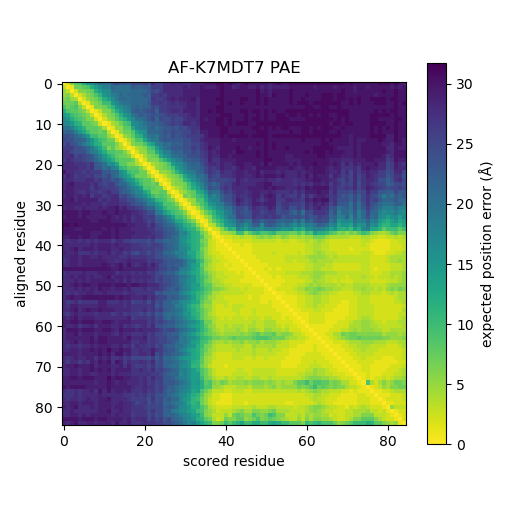us KT
  2jra-assembly1_B  TM=4.469E-01  e=6.199E+00  Rhodopseudomonas palustris CGA009

Secondary structure (DSSP, 8-state):
--------------------------------------EEEPPHHHHHHHSSS--SEEEEEETTEEEEEEEEEETTEEEEES---

Organism: Glycine max (NCBI:txid3847)

Radius of gyration: 30.17 Å; Cα contacts (8 Å, |Δi|>4): 70; chains: 1; bounding box: 58×66×54 Å